Protein AF-A0A2E3ZQS9-F1 (afdb_monomer)

Foldseek 3Di:
DDDDDDPDPDDDDPDPVVVVVVPQVVQADFDDDDPDTDGDGPDPVNVVVVVVCVVPPDDPVDDDPLDDDLDPVLCVQQVLVLVLLVVLVDVVLLVVCVVPVPVSCVVSVHDPQSSVCLVVVQVLCCVPPRSHDPVSVQSSCVSVVRHPLNSVCNSVVHDSVVSQVPDPDDPRD

Structure (mmCIF, N/CA/C/O backbone):
data_AF-A0A2E3ZQS9-F1
#
_entry.id   AF-A0A2E3ZQS9-F1
#
loop_
_atom_site.group_PDB
_atom_site.id
_atom_site.type_symbol
_atom_site.label_atom_id
_atom_site.label_alt_id
_atom_site.label_comp_id
_atom_site.label_asym_id
_atom_site.label_entity_id
_atom_site.label_seq_id
_atom_site.pdbx_PDB_ins_code
_atom_site.Cartn_x
_atom_site.Cartn_y
_atom_site.Cartn_z
_atom_site.occupancy
_atom_site.B_iso_or_equiv
_atom_site.auth_seq_id
_atom_site.auth_comp_id
_atom_site.auth_asym_id
_atom_site.auth_atom_id
_atom_site.pdbx_PDB_model_num
ATOM 1 N N . MET A 1 1 ? 17.348 -28.902 -42.269 1.00 35.38 1 MET A N 1
ATOM 2 C CA . MET A 1 1 ? 17.067 -29.695 -41.051 1.00 35.38 1 MET A CA 1
ATOM 3 C C . MET A 1 1 ? 18.312 -30.519 -40.717 1.00 35.38 1 MET A C 1
ATOM 5 O O . MET A 1 1 ? 18.546 -31.541 -41.345 1.00 35.38 1 MET A O 1
ATOM 9 N N . ARG A 1 2 ? 19.201 -30.010 -39.850 1.00 25.23 2 ARG A N 1
ATOM 10 C CA . ARG A 1 2 ? 20.461 -30.692 -39.487 1.00 25.23 2 ARG A CA 1
ATOM 11 C C . ARG A 1 2 ? 20.206 -31.616 -38.300 1.00 25.23 2 ARG A C 1
ATOM 13 O O . ARG A 1 2 ? 19.957 -31.146 -37.197 1.00 25.23 2 ARG A O 1
ATOM 20 N N . ILE A 1 3 ? 20.264 -32.920 -38.544 1.00 28.45 3 ILE A N 1
ATOM 21 C CA . ILE A 1 3 ? 20.201 -33.949 -37.505 1.00 28.45 3 ILE A CA 1
ATOM 22 C C . ILE A 1 3 ? 21.618 -34.105 -36.942 1.00 28.45 3 ILE A C 1
ATOM 24 O O . ILE A 1 3 ? 22.517 -34.580 -37.635 1.00 28.45 3 ILE A O 1
ATOM 28 N N . TYR A 1 4 ? 21.837 -33.676 -35.698 1.00 25.14 4 TYR A N 1
ATOM 29 C CA . TYR A 1 4 ? 23.101 -33.897 -34.995 1.00 25.14 4 TYR A CA 1
ATOM 30 C C . TYR A 1 4 ? 23.134 -35.332 -34.460 1.00 25.14 4 TYR A C 1
ATOM 32 O O . TYR A 1 4 ? 22.385 -35.696 -33.555 1.00 25.14 4 TYR A O 1
ATOM 40 N N . ARG A 1 5 ? 24.006 -36.167 -35.032 1.00 26.06 5 ARG A N 1
ATOM 41 C CA . ARG A 1 5 ? 24.251 -37.543 -34.582 1.00 26.06 5 ARG A CA 1
ATOM 42 C C . ARG A 1 5 ? 25.135 -37.503 -33.331 1.00 26.06 5 ARG A C 1
ATOM 44 O O . ARG A 1 5 ? 26.358 -37.446 -33.433 1.00 26.06 5 ARG A O 1
ATOM 51 N N . VAL A 1 6 ? 24.520 -37.501 -32.150 1.00 32.97 6 VAL A N 1
ATOM 52 C CA . VAL A 1 6 ? 25.241 -37.631 -30.875 1.00 32.97 6 VAL A CA 1
ATOM 53 C C . VAL A 1 6 ? 25.751 -39.069 -30.765 1.00 32.97 6 VAL A C 1
ATOM 55 O O . VAL A 1 6 ? 24.962 -40.010 -30.700 1.00 32.97 6 VAL A O 1
ATOM 58 N N . LYS A 1 7 ? 27.077 -39.255 -30.768 1.00 35.62 7 LYS A N 1
ATOM 59 C CA . LYS A 1 7 ? 27.712 -40.526 -30.391 1.00 35.62 7 LYS A CA 1
ATOM 60 C C . LYS A 1 7 ? 27.479 -40.743 -28.890 1.00 35.62 7 LYS A C 1
ATOM 62 O O . LYS A 1 7 ? 28.274 -40.279 -28.078 1.00 35.62 7 LYS A O 1
ATOM 67 N N . SER A 1 8 ? 26.385 -41.4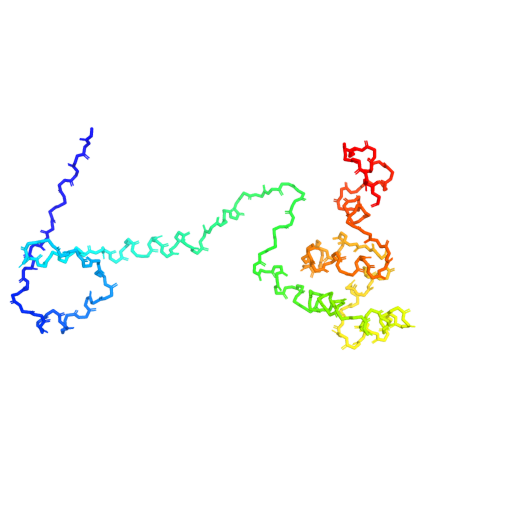02 -28.506 1.00 38.09 8 SER A N 1
ATOM 68 C CA . SER A 1 8 ? 26.231 -41.891 -27.135 1.00 38.09 8 SER A CA 1
ATOM 69 C C . SER A 1 8 ? 27.148 -43.092 -26.934 1.00 38.09 8 SER A C 1
ATOM 71 O O . SER A 1 8 ? 27.136 -44.030 -27.731 1.00 38.09 8 SER A O 1
ATOM 73 N N . ALA A 1 9 ? 27.937 -43.075 -25.862 1.00 40.88 9 ALA A N 1
ATOM 74 C CA . ALA A 1 9 ? 28.601 -44.270 -25.367 1.00 40.88 9 ALA A CA 1
ATOM 75 C C . ALA A 1 9 ? 27.517 -45.312 -25.036 1.00 40.88 9 ALA A C 1
ATOM 77 O O . ALA A 1 9 ? 26.774 -45.161 -24.068 1.00 40.88 9 ALA A O 1
ATOM 78 N N . ASN A 1 10 ? 27.378 -46.327 -25.890 1.00 39.94 10 ASN A N 1
ATOM 79 C CA . ASN A 1 10 ? 26.432 -47.422 -25.709 1.00 39.94 10 ASN A CA 1
ATOM 80 C C . ASN A 1 10 ? 26.864 -48.264 -24.507 1.00 39.94 10 ASN A C 1
ATOM 82 O O . ASN A 1 10 ? 27.670 -49.180 -24.646 1.00 39.94 10 ASN A O 1
ATOM 86 N N . LYS A 1 11 ? 26.326 -47.967 -23.324 1.00 47.88 11 LYS A N 1
ATOM 87 C CA . LYS A 1 11 ? 26.356 -48.903 -22.202 1.00 47.88 11 LYS A CA 1
ATOM 88 C C . LYS A 1 11 ? 24.976 -49.545 -22.104 1.00 47.88 11 LYS A C 1
ATOM 90 O O . LYS A 1 11 ? 24.036 -48.940 -21.599 1.00 47.88 11 LYS A O 1
ATOM 95 N N . GLN A 1 12 ? 24.847 -50.738 -22.680 1.00 46.81 12 GLN A N 1
ATOM 96 C CA . GLN A 1 12 ? 23.652 -51.566 -22.540 1.00 46.81 12 GLN A CA 1
ATOM 97 C C . GLN A 1 12 ? 23.681 -52.233 -21.166 1.00 46.81 12 GLN A C 1
ATOM 99 O O . GLN A 1 12 ? 24.638 -52.927 -20.829 1.00 46.81 12 GLN A O 1
ATOM 104 N N . PHE A 1 13 ? 22.639 -52.003 -20.371 1.00 49.06 13 PHE A N 1
ATOM 105 C CA . PHE A 1 13 ? 22.401 -52.736 -19.133 1.00 49.06 13 PHE A CA 1
ATOM 106 C C . PHE A 1 13 ? 21.398 -53.845 -19.434 1.00 49.06 13 PHE A C 1
ATOM 108 O O . PHE A 1 13 ? 20.318 -53.583 -19.958 1.00 49.06 13 PHE A O 1
ATOM 115 N N . THR A 1 14 ? 21.775 -55.085 -19.145 1.00 44.34 14 THR A N 1
ATOM 116 C CA . THR A 1 14 ? 20.980 -56.280 -19.464 1.00 44.34 14 THR A CA 1
ATOM 117 C C . THR A 1 14 ? 20.011 -56.673 -18.345 1.00 44.34 14 THR A C 1
ATOM 119 O O . THR A 1 14 ? 19.204 -57.575 -18.535 1.00 44.34 14 THR A O 1
ATOM 122 N N . ASP A 1 15 ? 20.076 -56.006 -17.188 1.00 47.38 15 ASP A N 1
ATOM 123 C CA . ASP A 1 15 ? 19.253 -56.291 -16.008 1.00 47.38 15 ASP A CA 1
ATOM 124 C C . ASP A 1 15 ? 18.986 -55.012 -15.189 1.00 47.38 15 ASP A C 1
ATOM 126 O O . ASP A 1 15 ? 19.874 -54.181 -14.971 1.00 47.38 15 ASP A O 1
ATOM 130 N N . CYS A 1 16 ? 17.750 -54.888 -14.702 1.00 45.03 16 CYS A N 1
ATOM 131 C CA . CYS A 1 16 ? 17.236 -53.791 -13.887 1.00 45.03 16 CYS A CA 1
ATOM 132 C C . CYS A 1 16 ? 18.030 -53.583 -12.580 1.00 45.03 16 CYS A C 1
ATOM 134 O O . CYS A 1 16 ? 18.297 -52.444 -12.198 1.00 45.03 16 CYS A O 1
ATOM 136 N N . ASN A 1 17 ? 18.494 -54.649 -11.918 1.00 49.62 17 ASN A N 1
ATOM 137 C CA . ASN A 1 17 ? 19.239 -54.541 -10.657 1.00 49.62 17 ASN A CA 1
ATOM 138 C C . ASN A 1 17 ? 20.630 -53.920 -10.841 1.00 49.62 17 ASN A C 1
ATOM 140 O O . ASN A 1 17 ? 21.075 -53.126 -10.006 1.00 49.62 17 ASN A O 1
ATOM 144 N N . SER A 1 18 ? 21.305 -54.230 -11.953 1.00 53.34 18 SER A N 1
ATOM 145 C CA . SER A 1 18 ? 22.583 -53.598 -12.313 1.00 53.34 18 SER A CA 1
ATOM 146 C C . SER A 1 18 ? 22.439 -52.089 -12.551 1.00 53.34 18 SER A C 1
ATOM 148 O O . SER A 1 18 ? 23.318 -51.302 -12.194 1.00 53.34 18 SER A O 1
ATOM 150 N N . PHE A 1 19 ? 21.284 -51.674 -13.073 1.00 50.28 19 PHE A N 1
ATOM 151 C CA . PHE A 1 19 ? 20.932 -50.280 -13.269 1.00 50.28 19 PHE A CA 1
ATOM 152 C C . PHE A 1 19 ? 20.637 -49.594 -11.918 1.00 50.28 19 PHE A C 1
ATOM 154 O O . PHE A 1 19 ? 21.135 -48.484 -11.710 1.00 50.28 19 PHE A O 1
ATOM 161 N N . ILE A 1 20 ? 19.959 -50.267 -10.959 1.00 53.75 20 ILE A N 1
ATOM 162 C CA . ILE A 1 20 ? 19.600 -49.743 -9.606 1.00 53.75 20 ILE A CA 1
ATOM 163 C C . ILE A 1 20 ? 20.832 -49.245 -8.871 1.00 53.75 20 ILE A C 1
ATOM 165 O O . ILE A 1 20 ? 20.900 -48.110 -8.398 1.00 53.75 20 ILE A O 1
ATOM 169 N N . ARG A 1 21 ? 21.866 -50.073 -8.892 1.00 52.69 21 ARG A N 1
ATOM 170 C CA . ARG A 1 21 ? 23.117 -49.826 -8.181 1.00 52.69 21 ARG A CA 1
ATOM 171 C C . ARG A 1 21 ? 23.976 -48.712 -8.785 1.00 52.69 21 ARG A C 1
ATOM 173 O O . ARG A 1 21 ? 24.906 -48.261 -8.131 1.00 52.69 21 ARG A O 1
ATOM 180 N N . SER A 1 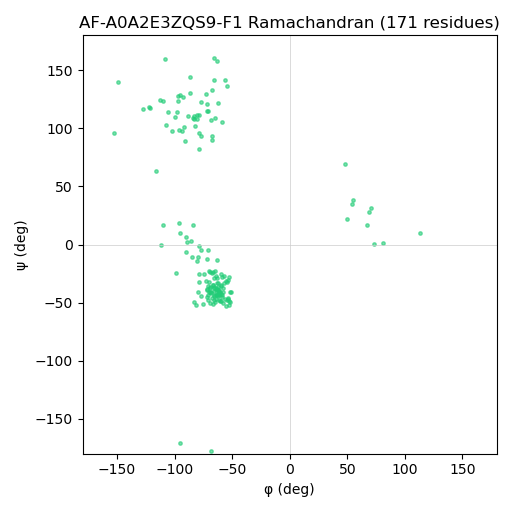22 ? 23.672 -48.243 -9.999 1.00 57.78 22 SER A N 1
ATOM 181 C CA . SER A 1 22 ? 24.452 -47.193 -10.672 1.00 57.78 22 SER A CA 1
ATOM 182 C C . SER A 1 22 ? 24.143 -45.764 -10.196 1.00 57.78 22 SER A C 1
ATOM 184 O O . SER A 1 22 ? 24.857 -44.835 -10.564 1.00 57.78 22 SER A O 1
ATOM 186 N N . GLY A 1 23 ? 23.076 -45.561 -9.408 1.00 51.91 23 GLY A N 1
ATOM 187 C CA . GLY A 1 23 ? 22.696 -44.243 -8.873 1.00 51.91 23 GLY A CA 1
ATOM 188 C C . GLY A 1 23 ? 22.097 -43.260 -9.894 1.00 51.91 23 GLY A C 1
ATOM 189 O O . GLY A 1 23 ? 21.696 -42.158 -9.527 1.00 51.91 23 GLY A O 1
ATOM 190 N N . LEU A 1 24 ? 21.962 -43.654 -11.165 1.00 51.03 24 LEU A N 1
ATOM 191 C CA . LEU A 1 24 ? 21.515 -42.803 -12.282 1.00 51.03 24 LEU A CA 1
ATOM 192 C C . LEU A 1 24 ? 19.976 -42.684 -12.435 1.00 51.03 24 LEU A C 1
ATOM 194 O O . LEU A 1 24 ? 19.481 -42.234 -13.467 1.00 51.03 24 LEU A O 1
ATOM 198 N N . TRP A 1 25 ? 19.211 -43.043 -11.400 1.00 48.59 25 TRP A N 1
ATOM 199 C CA . TRP A 1 25 ? 17.740 -43.187 -11.425 1.00 48.59 25 TRP A CA 1
ATOM 200 C C . TRP A 1 25 ? 16.975 -41.885 -11.610 1.00 48.59 25 TRP A C 1
ATOM 202 O O . TRP A 1 25 ? 15.865 -41.880 -12.131 1.00 48.59 25 TRP A O 1
ATOM 212 N N . HIS A 1 26 ? 17.590 -40.771 -11.228 1.00 47.06 26 HIS A N 1
ATOM 213 C CA . HIS A 1 26 ? 16.986 -39.444 -11.287 1.00 47.06 26 HIS A CA 1
ATOM 214 C C . HIS A 1 26 ? 17.003 -38.821 -12.699 1.00 47.06 26 HIS A C 1
ATOM 216 O O . HIS A 1 26 ? 16.522 -37.706 -12.873 1.00 47.06 26 HIS A O 1
ATOM 222 N N . LEU A 1 27 ? 17.567 -39.504 -13.708 1.00 46.88 27 LEU A N 1
ATOM 223 C CA . LEU A 1 27 ? 17.811 -38.954 -15.054 1.00 46.88 27 LEU A CA 1
ATOM 224 C C . LEU A 1 27 ? 16.922 -39.548 -16.162 1.00 46.88 27 LEU A C 1
ATOM 226 O O . LEU A 1 27 ? 17.259 -39.418 -17.339 1.00 46.88 27 LEU A O 1
ATOM 230 N N . ILE A 1 28 ? 15.813 -40.215 -15.826 1.00 46.06 28 ILE A N 1
ATOM 231 C CA . ILE A 1 28 ? 15.108 -41.085 -16.779 1.00 46.06 28 ILE A CA 1
ATOM 232 C C . ILE A 1 28 ? 13.733 -40.531 -17.160 1.00 46.06 28 ILE A C 1
ATOM 234 O O . ILE A 1 28 ? 12.854 -40.374 -16.317 1.00 46.06 28 ILE A O 1
ATOM 238 N N . ARG A 1 29 ? 13.505 -40.359 -18.466 1.00 41.31 29 ARG A N 1
ATOM 239 C CA . ARG A 1 29 ? 12.163 -40.405 -19.061 1.00 41.31 29 ARG A CA 1
ATOM 240 C C . ARG A 1 29 ? 11.985 -41.799 -19.669 1.00 41.31 29 ARG A C 1
ATOM 242 O O . ARG A 1 29 ? 12.670 -42.132 -20.630 1.00 41.31 29 ARG A O 1
ATOM 249 N N . ILE A 1 30 ? 11.128 -42.634 -19.080 1.00 43.88 30 ILE A N 1
ATOM 250 C CA . ILE A 1 30 ? 10.884 -44.000 -19.569 1.00 43.88 30 ILE A CA 1
ATOM 251 C C . ILE A 1 30 ? 9.901 -43.912 -20.742 1.00 43.88 30 ILE A C 1
ATOM 253 O O . ILE A 1 30 ? 8.735 -43.582 -20.540 1.00 43.88 30 ILE A O 1
ATOM 257 N N . CYS A 1 31 ? 10.362 -44.198 -21.960 1.00 39.09 31 CYS A N 1
ATOM 258 C CA . CYS A 1 31 ? 9.491 -44.423 -23.114 1.00 39.09 31 CYS A CA 1
ATOM 259 C C . CYS A 1 31 ? 9.483 -45.927 -23.412 1.00 39.09 31 CYS A C 1
ATOM 261 O O . CYS A 1 31 ? 10.529 -46.497 -23.727 1.00 39.09 31 CYS A O 1
ATOM 263 N N . ILE A 1 32 ? 8.334 -46.587 -23.245 1.00 41.97 32 ILE A N 1
ATOM 264 C CA . ILE A 1 32 ? 8.190 -48.025 -23.506 1.00 41.97 32 ILE A CA 1
ATOM 265 C C . ILE A 1 32 ? 7.695 -48.191 -24.939 1.00 41.97 32 ILE A C 1
ATOM 267 O O . ILE A 1 32 ? 6.498 -48.105 -25.199 1.00 41.97 32 ILE A O 1
ATOM 271 N N . GLU A 1 33 ? 8.609 -48.464 -25.865 1.00 38.03 33 GLU A N 1
ATOM 272 C CA . GLU A 1 33 ? 8.255 -48.856 -27.226 1.00 38.03 33 GLU A CA 1
ATOM 273 C C . GLU A 1 33 ? 8.889 -50.221 -27.526 1.00 38.03 33 GLU A C 1
ATOM 275 O O . GLU A 1 33 ? 10.099 -50.410 -27.433 1.00 38.03 33 GLU A O 1
ATOM 280 N N . LYS A 1 34 ? 8.036 -51.217 -27.800 1.00 42.16 34 LYS A N 1
ATOM 281 C CA . LYS A 1 34 ? 8.401 -52.584 -28.225 1.00 42.16 34 LYS A CA 1
ATOM 282 C C . LYS A 1 34 ? 9.494 -53.268 -27.384 1.00 42.16 34 LYS A C 1
ATOM 284 O O . LYS A 1 34 ? 10.591 -53.539 -27.868 1.00 42.16 34 LYS A O 1
ATOM 289 N N . ARG A 1 35 ? 9.159 -53.605 -26.128 1.00 41.97 35 ARG A N 1
ATOM 290 C CA . ARG A 1 35 ? 9.950 -54.473 -25.216 1.00 41.97 35 ARG A CA 1
ATOM 291 C C . ARG A 1 35 ? 11.444 -54.113 -25.090 1.00 41.97 35 ARG A C 1
ATOM 293 O O . ARG A 1 35 ? 12.239 -54.949 -24.680 1.00 41.97 35 ARG A O 1
ATOM 300 N N . THR A 1 36 ? 11.818 -52.874 -25.398 1.00 35.03 36 THR A N 1
ATOM 301 C CA . THR A 1 36 ? 13.189 -52.378 -25.293 1.00 35.03 36 THR A CA 1
ATOM 302 C C . THR A 1 36 ? 13.147 -51.107 -24.458 1.00 35.03 36 THR A C 1
ATOM 304 O O . THR A 1 36 ? 12.500 -50.134 -24.837 1.00 35.03 36 THR A O 1
ATOM 307 N N . ILE A 1 37 ? 13.791 -51.116 -23.290 1.00 41.56 37 ILE A N 1
ATOM 308 C CA . ILE A 1 37 ? 13.906 -49.917 -22.454 1.00 41.56 37 ILE A CA 1
ATOM 309 C C . ILE A 1 37 ? 15.044 -49.073 -23.029 1.00 41.56 37 ILE A C 1
ATOM 311 O O . ILE A 1 37 ? 16.214 -49.427 -22.898 1.00 41.56 37 ILE A O 1
ATOM 315 N N . VAL A 1 38 ? 14.708 -47.953 -23.669 1.00 42.03 38 VAL A N 1
ATOM 316 C CA . VAL A 1 38 ? 15.699 -46.955 -24.087 1.00 42.03 38 VAL A CA 1
ATOM 317 C C . VAL A 1 38 ? 15.836 -45.930 -22.964 1.00 42.03 38 VAL A C 1
ATOM 319 O O . VAL A 1 38 ? 14.994 -45.051 -22.800 1.00 42.03 38 VAL A O 1
ATOM 322 N N . VAL A 1 39 ? 16.894 -46.055 -22.159 1.00 43.53 39 VAL A N 1
ATOM 323 C CA . VAL A 1 39 ? 17.244 -45.053 -21.142 1.00 43.53 39 VAL A CA 1
ATOM 324 C C . VAL A 1 39 ? 18.023 -43.933 -21.823 1.00 43.53 39 VAL A C 1
ATOM 326 O O . VAL A 1 39 ? 19.207 -44.074 -22.128 1.00 43.53 39 VAL A O 1
ATOM 329 N N . GLN A 1 40 ? 17.358 -42.810 -22.085 1.00 45.03 40 GLN A N 1
ATOM 330 C CA . GLN A 1 40 ? 18.028 -41.617 -22.589 1.00 45.03 40 GLN A CA 1
ATOM 331 C C . GLN A 1 40 ? 18.636 -40.855 -21.407 1.00 45.03 40 GLN A C 1
ATOM 333 O O . GLN A 1 40 ? 17.918 -40.262 -20.607 1.00 45.03 40 GLN A O 1
ATOM 338 N N . PHE A 1 41 ? 19.964 -40.886 -21.282 1.00 46.12 41 PHE A N 1
ATOM 339 C CA . PHE A 1 41 ? 20.676 -40.120 -20.261 1.00 46.12 41 PHE A CA 1
ATOM 340 C C . PHE A 1 41 ? 20.573 -38.625 -20.573 1.00 46.12 41 PHE A C 1
ATOM 342 O O . PHE A 1 41 ? 21.220 -38.129 -21.497 1.00 46.12 41 PHE A O 1
ATOM 349 N N . ILE A 1 42 ? 19.776 -37.893 -19.793 1.00 51.34 42 ILE A N 1
ATOM 350 C CA . ILE A 1 42 ? 19.826 -36.430 -19.792 1.00 51.34 42 ILE A CA 1
ATOM 351 C C . ILE A 1 42 ? 21.135 -36.043 -19.099 1.00 51.34 42 ILE A C 1
ATOM 353 O O . ILE A 1 42 ? 21.341 -36.347 -17.925 1.00 51.34 42 ILE A O 1
ATOM 357 N N . GLY A 1 43 ? 22.059 -35.423 -19.836 1.00 48.34 43 GLY A N 1
ATOM 358 C CA . GLY A 1 43 ? 23.352 -35.020 -19.290 1.00 48.34 43 GLY A CA 1
ATOM 359 C C . GLY A 1 43 ? 23.181 -34.112 -18.069 1.00 48.34 43 GLY A C 1
ATOM 360 O O . GLY A 1 43 ? 22.320 -33.235 -18.050 1.00 48.34 43 GLY A O 1
ATOM 361 N N . HIS A 1 44 ? 24.032 -34.283 -17.056 1.00 53.06 44 HIS A N 1
ATOM 362 C CA . HIS A 1 44 ? 24.017 -33.487 -15.821 1.00 53.06 44 HIS A CA 1
ATOM 363 C C . HIS A 1 44 ? 24.058 -31.963 -16.083 1.00 53.06 44 HIS A C 1
ATOM 365 O O . HIS A 1 44 ? 23.497 -31.180 -15.319 1.00 53.06 44 HIS A O 1
ATOM 371 N N . ASN A 1 45 ? 24.651 -31.541 -17.207 1.00 54.44 45 ASN A N 1
ATOM 372 C CA . ASN A 1 45 ? 24.650 -30.147 -17.654 1.00 54.44 45 ASN A CA 1
ATOM 373 C C . ASN A 1 45 ? 23.267 -29.658 -18.105 1.00 54.44 45 ASN A C 1
ATOM 375 O O . ASN A 1 45 ? 22.905 -28.537 -17.779 1.00 54.44 45 ASN A O 1
ATOM 379 N N . THR A 1 46 ? 22.457 -30.489 -18.764 1.00 54.59 46 THR A N 1
ATOM 380 C CA . THR A 1 46 ? 21.100 -30.122 -19.205 1.00 54.59 46 THR A CA 1
ATOM 381 C C . THR A 1 46 ? 20.163 -29.901 -18.017 1.00 54.59 46 THR A C 1
ATOM 383 O O . THR A 1 46 ? 19.335 -28.996 -18.045 1.00 54.59 46 THR A O 1
ATOM 386 N N . ILE A 1 47 ? 20.330 -30.662 -16.929 1.00 58.59 47 ILE A N 1
ATOM 387 C CA . ILE A 1 47 ? 19.580 -30.432 -15.685 1.00 58.59 47 ILE A CA 1
ATOM 388 C C . ILE A 1 47 ? 20.058 -29.165 -14.981 1.00 58.59 47 ILE A C 1
ATOM 390 O O . ILE A 1 47 ? 19.235 -28.365 -14.547 1.00 58.59 47 ILE A O 1
ATOM 394 N N . LYS A 1 48 ? 21.373 -28.932 -14.898 1.00 56.06 48 LYS A N 1
ATOM 395 C CA . LYS A 1 48 ? 21.909 -27.695 -14.313 1.00 56.06 48 LYS A CA 1
ATOM 396 C C . LYS A 1 48 ? 21.488 -26.454 -15.093 1.00 56.06 48 LYS A C 1
ATOM 398 O O . LYS A 1 48 ? 21.177 -25.443 -14.472 1.00 56.06 48 LYS A O 1
ATOM 403 N N . GLU A 1 49 ? 21.448 -26.522 -16.418 1.00 59.25 49 GLU A N 1
ATOM 404 C CA . GLU A 1 49 ? 20.972 -25.424 -17.260 1.00 59.25 49 GLU A CA 1
ATOM 405 C C . GLU A 1 49 ? 19.458 -25.238 -17.172 1.00 59.25 49 GLU A C 1
ATOM 407 O O . GLU A 1 49 ? 19.010 -24.102 -17.066 1.00 59.25 49 GLU A O 1
A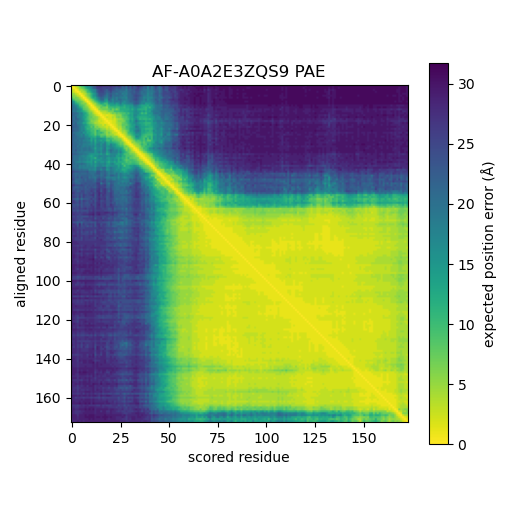TOM 412 N N . GLY A 1 50 ? 18.674 -26.318 -17.101 1.00 58.81 50 GLY A N 1
ATOM 413 C CA . GLY A 1 50 ? 17.232 -26.244 -16.851 1.00 58.81 50 GLY A CA 1
ATOM 414 C C . GLY A 1 50 ? 16.897 -25.652 -15.478 1.00 58.81 50 GLY A C 1
ATOM 415 O O . GLY A 1 50 ? 16.040 -24.781 -15.371 1.00 58.81 50 GLY A O 1
ATOM 416 N N . ILE A 1 51 ? 17.622 -26.048 -14.427 1.00 60.12 51 ILE A N 1
ATOM 417 C CA . ILE A 1 51 ? 17.495 -25.459 -13.086 1.00 60.12 51 ILE A CA 1
ATOM 418 C C . ILE A 1 51 ? 17.947 -23.994 -13.105 1.00 60.12 51 ILE A C 1
ATOM 420 O O . ILE A 1 51 ? 17.249 -23.137 -12.578 1.00 60.12 51 ILE A O 1
ATOM 424 N N . ARG A 1 52 ? 19.064 -23.665 -13.764 1.00 58.59 52 ARG A N 1
ATOM 425 C CA . ARG A 1 52 ? 19.536 -22.277 -13.915 1.00 58.59 52 ARG A CA 1
ATOM 426 C C . ARG A 1 52 ? 18.531 -21.403 -14.675 1.00 58.59 52 ARG A C 1
ATOM 428 O O . ARG A 1 52 ? 18.331 -20.254 -14.296 1.00 58.59 52 ARG A O 1
ATOM 435 N N . SER A 1 53 ? 17.888 -21.952 -15.703 1.00 59.50 53 SER A N 1
ATOM 436 C CA . SER A 1 53 ? 16.811 -21.316 -16.465 1.00 59.50 53 SER A CA 1
ATOM 437 C C . SER A 1 53 ? 15.552 -21.103 -15.616 1.00 59.50 53 SER A C 1
ATOM 439 O O . SER A 1 53 ? 14.957 -20.033 -15.695 1.00 59.50 53 SER A O 1
ATOM 441 N N . MET A 1 54 ? 15.173 -22.063 -14.763 1.00 61.38 54 MET A N 1
ATOM 442 C CA . MET A 1 54 ? 14.036 -21.910 -13.843 1.00 61.38 54 MET A CA 1
ATOM 443 C C . MET A 1 54 ? 14.304 -20.912 -12.710 1.00 61.38 54 MET A C 1
ATOM 445 O O . MET A 1 54 ? 13.379 -20.244 -12.262 1.00 61.38 54 MET A O 1
ATOM 449 N N . VAL A 1 55 ? 15.549 -20.794 -12.241 1.00 63.72 55 VAL A N 1
ATOM 450 C CA . VAL A 1 55 ? 15.911 -19.887 -11.136 1.00 63.72 55 VAL A CA 1
ATOM 451 C C . VAL A 1 55 ? 16.030 -18.428 -11.601 1.00 63.72 55 VAL A C 1
ATOM 453 O O . VAL A 1 55 ? 15.807 -17.517 -10.808 1.00 63.72 55 VAL A O 1
ATOM 456 N N . ASN A 1 56 ? 16.312 -18.185 -12.885 1.00 69.94 56 ASN A N 1
ATOM 457 C CA . ASN A 1 56 ? 16.499 -16.843 -13.444 1.00 69.94 56 ASN A CA 1
ATOM 458 C C . ASN A 1 56 ? 15.431 -16.514 -14.495 1.00 69.94 56 ASN A C 1
ATOM 460 O O . ASN A 1 56 ? 15.736 -16.300 -15.666 1.00 69.94 56 ASN A O 1
ATOM 464 N N . GLN A 1 57 ? 14.168 -16.464 -14.064 1.00 75.44 57 GLN A N 1
ATOM 465 C CA . GLN A 1 57 ? 13.058 -16.007 -14.912 1.00 75.44 57 GLN A CA 1
ATOM 466 C C . GLN A 1 57 ? 13.106 -14.496 -15.193 1.00 75.44 57 GLN A C 1
ATOM 468 O O . GLN A 1 57 ? 12.529 -14.041 -16.177 1.00 75.44 57 GLN A O 1
ATOM 473 N N . VAL A 1 58 ? 13.783 -13.721 -14.338 1.00 75.44 58 VAL A N 1
ATOM 474 C CA . VAL A 1 58 ? 13.905 -12.262 -14.456 1.00 75.44 58 VAL A CA 1
ATOM 475 C C . VAL A 1 58 ? 15.335 -11.894 -14.841 1.00 75.44 58 VAL A C 1
ATOM 477 O O . VAL A 1 58 ? 16.285 -12.232 -14.131 1.00 75.44 58 VAL A O 1
ATOM 480 N N . ASP A 1 59 ? 15.483 -11.170 -15.948 1.00 81.56 59 ASP A N 1
ATOM 481 C CA . ASP A 1 59 ? 16.737 -10.527 -16.338 1.00 81.56 59 ASP A CA 1
ATOM 482 C C . ASP A 1 59 ? 16.915 -9.239 -15.524 1.00 81.56 59 ASP A C 1
ATOM 484 O O . ASP A 1 59 ? 16.376 -8.191 -15.872 1.00 81.56 59 ASP A O 1
ATOM 488 N N . LYS A 1 60 ? 17.665 -9.320 -14.420 1.00 78.75 60 LYS A N 1
ATOM 489 C CA . LYS A 1 60 ? 17.893 -8.186 -13.506 1.00 78.75 60 LYS A CA 1
ATOM 490 C C . LYS A 1 60 ? 18.633 -7.008 -14.147 1.00 78.75 60 LYS A C 1
ATOM 492 O O . LYS A 1 60 ? 18.684 -5.949 -13.539 1.00 78.75 60 LYS A O 1
ATOM 497 N N . SER A 1 61 ? 19.226 -7.188 -15.330 1.00 80.31 61 SER A N 1
ATOM 498 C CA . SER A 1 61 ? 19.881 -6.096 -16.060 1.00 80.31 61 SER A CA 1
ATOM 499 C C . SER A 1 61 ? 18.899 -5.219 -16.841 1.00 80.31 61 SER A C 1
ATOM 501 O O . SER A 1 61 ? 19.265 -4.133 -17.283 1.00 80.31 61 SER A O 1
ATOM 503 N N . LYS A 1 62 ? 17.654 -5.679 -17.018 1.00 82.75 62 LYS A N 1
ATOM 504 C CA . LYS A 1 62 ? 16.608 -4.962 -17.747 1.00 82.75 62 LYS A CA 1
ATOM 505 C C . LYS A 1 62 ? 15.574 -4.432 -16.774 1.00 82.75 62 LYS A C 1
ATOM 507 O O . LYS A 1 62 ? 14.704 -5.164 -16.306 1.00 82.75 62 LYS A O 1
ATOM 512 N N . GLU A 1 63 ? 15.661 -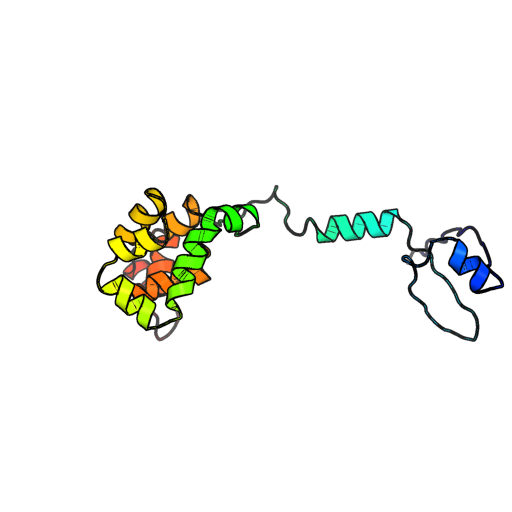3.141 -16.508 1.00 85.88 63 GLU A N 1
ATOM 513 C CA . GLU A 1 63 ? 14.683 -2.437 -15.692 1.00 85.88 63 GLU A CA 1
ATOM 514 C C . GLU A 1 63 ? 13.516 -1.947 -16.551 1.00 85.88 63 GLU A C 1
ATOM 516 O O . GLU A 1 63 ? 13.684 -1.550 -17.706 1.00 85.88 63 GLU A O 1
ATOM 521 N N . ILE A 1 64 ? 12.315 -1.981 -15.975 1.00 89.12 64 ILE A N 1
ATOM 522 C CA . ILE A 1 64 ? 11.128 -1.368 -16.566 1.00 89.12 64 ILE A CA 1
ATOM 523 C C . ILE A 1 64 ? 10.966 -0.005 -15.882 1.00 89.12 64 ILE A C 1
ATOM 525 O O . ILE A 1 64 ? 10.719 0.024 -14.672 1.00 89.12 64 ILE A O 1
ATOM 529 N N . PRO A 1 65 ? 11.109 1.120 -16.608 1.00 89.81 65 PRO A N 1
ATOM 530 C CA . PRO A 1 65 ? 11.018 2.446 -16.009 1.00 89.81 65 PRO A CA 1
ATOM 531 C C . PRO A 1 65 ? 9.706 2.644 -15.244 1.00 89.81 65 PRO A C 1
ATOM 533 O O . PRO A 1 65 ? 8.636 2.253 -15.714 1.00 89.81 65 PRO A O 1
ATOM 536 N N . GLY A 1 66 ? 9.790 3.240 -14.053 1.00 87.06 66 GLY A N 1
ATOM 537 C CA . GLY A 1 66 ? 8.624 3.516 -13.208 1.00 87.06 66 GLY A CA 1
ATOM 538 C C . GLY A 1 66 ? 7.921 2.271 -12.653 1.00 87.06 66 GLY A C 1
ATOM 539 O O . GLY A 1 66 ? 6.774 2.371 -12.228 1.00 87.06 66 GLY A O 1
ATOM 540 N N . THR A 1 67 ? 8.564 1.098 -12.676 1.00 89.12 67 THR A N 1
ATOM 541 C CA . THR A 1 67 ? 7.983 -0.149 -12.165 1.00 89.12 67 THR A CA 1
ATOM 542 C C . THR A 1 67 ? 8.845 -0.754 -11.067 1.00 89.12 67 THR A C 1
ATOM 544 O O . THR A 1 67 ? 9.955 -1.222 -11.312 1.00 89.12 67 THR A O 1
ATOM 547 N N . THR A 1 68 ? 8.286 -0.853 -9.864 1.00 89.31 68 THR A N 1
ATOM 548 C CA . THR A 1 68 ? 8.881 -1.643 -8.782 1.00 89.31 68 THR A CA 1
ATOM 549 C C . THR A 1 68 ? 8.470 -3.105 -8.935 1.00 89.31 68 THR A C 1
ATOM 551 O O . THR A 1 68 ? 7.312 -3.470 -8.721 1.00 89.31 68 THR A O 1
ATOM 554 N N . ILE A 1 69 ? 9.419 -3.966 -9.310 1.00 90.56 69 ILE A N 1
ATOM 555 C CA . ILE A 1 69 ? 9.177 -5.410 -9.412 1.00 90.56 69 ILE A CA 1
ATOM 556 C C . ILE A 1 69 ? 9.055 -5.994 -8.001 1.00 90.56 69 ILE A C 1
ATOM 558 O O . ILE A 1 69 ? 9.987 -5.929 -7.201 1.00 90.56 69 ILE A O 1
ATOM 562 N N . PHE A 1 70 ? 7.908 -6.607 -7.704 1.00 93.00 70 PHE A N 1
ATOM 563 C CA . PHE A 1 70 ? 7.683 -7.289 -6.433 1.00 93.00 70 PHE A CA 1
ATOM 564 C C . PHE A 1 70 ? 8.346 -8.674 -6.430 1.00 93.00 70 PHE A C 1
ATOM 566 O O . PHE A 1 70 ? 7.713 -9.694 -6.704 1.00 93.00 70 PHE A O 1
ATOM 573 N N . ASP A 1 71 ? 9.646 -8.696 -6.156 1.00 90.94 71 ASP A N 1
ATOM 574 C CA . ASP A 1 71 ? 10.454 -9.908 -6.077 1.00 90.94 71 ASP A CA 1
ATOM 575 C C . ASP A 1 71 ? 10.598 -10.427 -4.630 1.00 90.94 71 ASP A C 1
ATOM 577 O O . ASP A 1 71 ? 9.956 -9.962 -3.683 1.00 90.94 71 ASP A O 1
ATOM 581 N N . GLY A 1 72 ? 11.468 -11.421 -4.433 1.00 91.38 72 GLY A N 1
ATOM 582 C CA . GLY A 1 72 ? 11.743 -11.960 -3.103 1.00 91.38 72 GLY A CA 1
ATOM 583 C C . GLY A 1 72 ? 12.408 -10.966 -2.140 1.00 91.38 72 GLY A C 1
ATOM 584 O O . GLY A 1 72 ? 12.321 -11.171 -0.928 1.00 91.38 72 GLY A O 1
ATOM 585 N N . VAL A 1 73 ? 13.085 -9.924 -2.630 1.00 92.06 73 VAL A N 1
ATOM 586 C CA . VAL A 1 73 ? 13.682 -8.879 -1.784 1.00 92.06 73 VAL A CA 1
ATOM 587 C C . VAL A 1 73 ? 12.574 -7.965 -1.272 1.00 92.06 73 VAL A C 1
ATOM 589 O O . VAL A 1 73 ? 12.431 -7.816 -0.057 1.00 92.06 73 VAL A O 1
ATOM 592 N N . GLN A 1 74 ? 11.723 -7.459 -2.169 1.00 95.12 74 GLN A N 1
ATOM 593 C CA . GLN A 1 74 ? 10.578 -6.621 -1.798 1.00 95.12 74 GLN A CA 1
ATOM 594 C C . GLN A 1 74 ? 9.593 -7.365 -0.891 1.00 95.12 74 GLN A C 1
ATOM 596 O O . GLN A 1 74 ? 9.142 -6.828 0.120 1.00 95.12 74 GLN A O 1
ATOM 601 N N . SER A 1 75 ? 9.331 -8.646 -1.174 1.00 96.12 75 SER A N 1
ATOM 602 C CA . SER A 1 75 ? 8.450 -9.467 -0.340 1.00 96.12 75 SER A CA 1
ATOM 603 C C . SER A 1 75 ? 8.960 -9.650 1.090 1.00 96.12 75 SER A C 1
ATOM 605 O O . SER A 1 75 ? 8.137 -9.782 1.997 1.00 96.12 75 SER A O 1
ATOM 607 N N . ARG A 1 76 ? 10.281 -9.701 1.306 1.00 97.31 76 ARG A N 1
ATOM 608 C CA . ARG A 1 76 ? 10.863 -9.768 2.656 1.00 97.31 76 ARG A CA 1
ATOM 60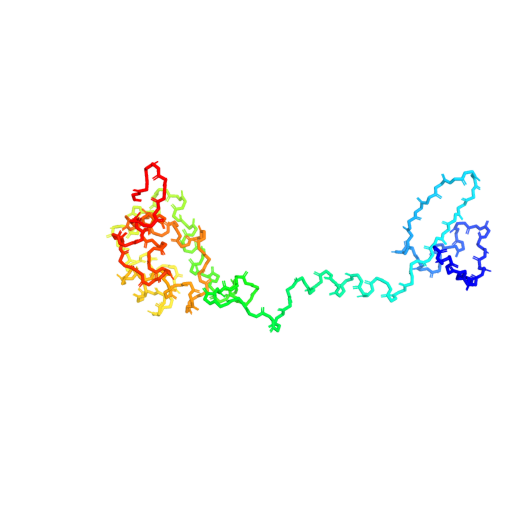9 C C . ARG A 1 76 ? 10.827 -8.405 3.333 1.00 97.31 76 ARG A C 1
ATOM 611 O O . ARG A 1 76 ? 10.424 -8.339 4.489 1.00 97.31 76 ARG A O 1
ATOM 618 N N . LYS A 1 77 ? 11.186 -7.348 2.595 1.00 97.25 77 LYS A N 1
ATOM 619 C CA . LYS A 1 77 ? 11.162 -5.953 3.058 1.00 97.25 77 LYS A CA 1
ATOM 620 C C . LYS A 1 77 ? 9.791 -5.585 3.632 1.00 97.25 77 LYS A C 1
ATOM 622 O O . LYS A 1 77 ? 9.706 -5.188 4.786 1.00 97.25 77 LYS A O 1
ATOM 627 N N . GLY A 1 78 ? 8.724 -5.829 2.873 1.00 97.44 78 GLY A N 1
ATOM 628 C CA . GLY A 1 78 ? 7.361 -5.485 3.276 1.00 97.44 78 GLY A CA 1
ATOM 629 C C . GLY A 1 78 ? 6.567 -6.618 3.916 1.00 97.44 78 GLY A C 1
ATOM 630 O O . GLY A 1 78 ? 5.339 -6.559 3.912 1.00 97.44 78 GLY A O 1
ATOM 631 N N . TYR A 1 79 ? 7.193 -7.694 4.409 1.00 97.50 79 TYR A N 1
ATOM 632 C CA . TYR A 1 79 ? 6.455 -8.873 4.895 1.00 97.50 79 TYR A CA 1
ATOM 633 C C . TYR A 1 79 ? 5.390 -8.505 5.942 1.00 97.50 79 TYR A C 1
ATOM 635 O O . TYR A 1 79 ? 4.227 -8.903 5.833 1.00 97.50 79 TYR A O 1
ATOM 643 N N . ARG A 1 80 ? 5.776 -7.687 6.924 1.00 97.88 80 ARG A N 1
ATOM 644 C CA . ARG A 1 80 ? 4.901 -7.217 8.001 1.00 97.88 80 ARG A CA 1
ATOM 645 C C . ARG A 1 80 ? 3.788 -6.307 7.482 1.00 97.88 80 ARG A C 1
ATOM 647 O O . ARG A 1 80 ? 2.621 -6.606 7.729 1.00 97.88 80 ARG A O 1
ATOM 654 N N . LEU A 1 81 ? 4.123 -5.279 6.700 1.00 98.25 81 LEU A N 1
ATOM 655 C CA . LEU A 1 81 ? 3.157 -4.383 6.053 1.00 98.25 81 LEU A CA 1
ATOM 656 C C . LEU A 1 81 ? 2.118 -5.148 5.217 1.00 98.25 81 LEU A C 1
ATOM 658 O O . LEU A 1 81 ? 0.914 -4.915 5.324 1.00 98.25 81 LEU A O 1
ATOM 662 N N . ASN A 1 82 ? 2.566 -6.112 4.414 1.00 98.12 82 ASN A N 1
ATOM 663 C CA . ASN A 1 82 ? 1.684 -6.917 3.574 1.00 98.12 82 ASN A CA 1
ATOM 664 C C . ASN A 1 82 ? 0.739 -7.793 4.416 1.00 98.12 82 ASN A C 1
ATOM 666 O O . ASN A 1 82 ? -0.438 -7.938 4.081 1.00 98.12 82 ASN A O 1
ATOM 670 N N . LYS A 1 83 ? 1.211 -8.345 5.543 1.00 97.94 83 LYS A N 1
ATOM 671 C CA . LYS A 1 83 ? 0.374 -9.099 6.494 1.00 97.94 83 LYS A CA 1
ATOM 672 C C . LYS A 1 83 ? -0.624 -8.202 7.229 1.00 97.94 83 LYS A C 1
ATOM 674 O O . LYS A 1 83 ? -1.781 -8.605 7.374 1.00 97.94 83 LYS A O 1
ATOM 679 N N . PHE A 1 84 ? -0.199 -7.006 7.629 1.00 98.31 84 PHE A N 1
ATOM 680 C CA . PHE A 1 84 ? -1.060 -5.966 8.188 1.00 98.31 84 PHE A CA 1
ATOM 681 C C . PHE A 1 84 ? -2.205 -5.642 7.225 1.00 98.31 84 PHE A C 1
ATOM 683 O O . PHE A 1 84 ? -3.372 -5.783 7.589 1.00 98.31 84 PHE A O 1
ATOM 690 N N . ALA A 1 85 ? -1.899 -5.337 5.963 1.00 97.69 85 ALA A N 1
ATOM 691 C CA . ALA A 1 85 ? -2.913 -4.999 4.970 1.00 97.69 85 ALA A CA 1
ATOM 692 C C . ALA A 1 85 ? -3.826 -6.196 4.628 1.00 97.69 85 ALA A C 1
ATOM 694 O O . ALA A 1 85 ? -5.035 -6.044 4.450 1.00 97.69 85 ALA A O 1
ATOM 695 N N . MET A 1 86 ? -3.288 -7.421 4.619 1.00 97.56 86 MET A N 1
ATOM 696 C CA . MET A 1 86 ? -4.088 -8.639 4.441 1.00 97.56 86 MET A CA 1
ATOM 697 C C . MET A 1 86 ? -5.093 -8.868 5.585 1.00 97.56 86 MET A C 1
ATOM 699 O O . MET A 1 86 ? -6.151 -9.476 5.381 1.00 97.56 86 MET A O 1
ATOM 703 N N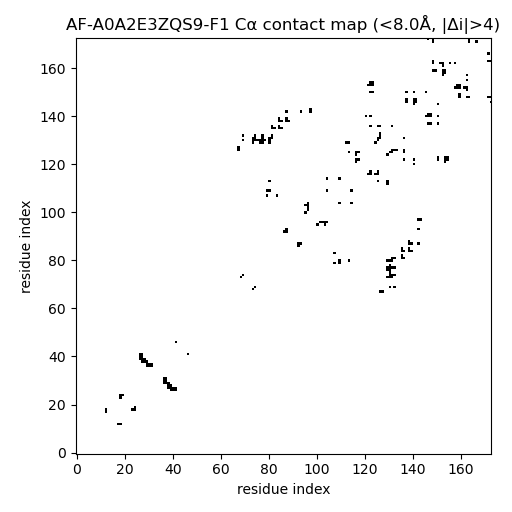 . SER A 1 87 ? -4.809 -8.360 6.789 1.00 97.56 87 SER A N 1
ATOM 704 C CA . SER A 1 87 ? -5.696 -8.495 7.949 1.00 97.56 87 SER A CA 1
ATOM 705 C C . SER A 1 87 ? -7.078 -7.869 7.725 1.00 97.56 87 SER A C 1
ATOM 707 O O . SER A 1 87 ? -8.062 -8.349 8.292 1.00 97.56 87 SER A O 1
ATOM 709 N N . PHE A 1 88 ? -7.178 -6.877 6.838 1.00 96.75 88 PHE A N 1
ATOM 710 C CA . PHE A 1 88 ? -8.412 -6.162 6.514 1.00 96.75 88 PHE A CA 1
ATOM 711 C C . PHE A 1 88 ? -9.438 -6.963 5.717 1.00 96.75 88 PHE A C 1
ATOM 713 O O . PHE A 1 88 ? -10.573 -6.522 5.535 1.00 96.75 88 PHE A O 1
ATOM 720 N N . THR A 1 89 ? -9.098 -8.182 5.302 1.00 95.19 89 THR A N 1
ATOM 721 C CA . THR A 1 89 ? -10.090 -9.147 4.804 1.00 95.19 89 THR A CA 1
ATOM 722 C C . THR A 1 89 ? -11.187 -9.435 5.835 1.00 95.19 89 THR A C 1
ATOM 724 O O . THR A 1 89 ? -12.323 -9.724 5.463 1.00 95.19 89 THR A O 1
ATOM 727 N N . ARG A 1 90 ? -10.888 -9.295 7.133 1.00 96.56 90 ARG A N 1
ATOM 728 C CA . ARG A 1 90 ? -11.844 -9.502 8.227 1.00 96.56 90 ARG A CA 1
ATOM 729 C C . ARG A 1 90 ? -12.524 -8.181 8.629 1.00 96.56 90 ARG A C 1
ATOM 731 O O . ARG A 1 90 ? -11.802 -7.252 8.984 1.00 96.56 90 ARG A O 1
ATOM 738 N N . PRO A 1 91 ? -13.871 -8.100 8.674 1.00 96.56 91 PRO A N 1
ATOM 739 C CA . PRO A 1 91 ? -14.596 -6.879 9.055 1.00 96.56 91 PRO A CA 1
ATOM 740 C C . PRO A 1 91 ? -14.162 -6.275 10.394 1.00 96.56 91 PRO A C 1
ATOM 742 O O . PRO A 1 91 ? -13.755 -5.120 10.429 1.00 96.56 91 PRO A O 1
ATOM 745 N N . LYS A 1 92 ? -14.076 -7.099 11.446 1.00 97.38 92 LYS A N 1
ATOM 746 C CA . LYS A 1 92 ? -13.626 -6.682 12.786 1.00 97.38 92 LYS A CA 1
ATOM 747 C C . LYS A 1 92 ? -12.267 -5.970 12.817 1.00 97.38 92 LYS A C 1
ATOM 749 O O . LYS A 1 92 ? -12.008 -5.152 13.686 1.00 97.38 92 LYS A O 1
ATOM 754 N N . ASN A 1 93 ? -11.373 -6.308 11.887 1.00 97.62 93 ASN A N 1
ATOM 755 C CA . ASN A 1 93 ? -10.048 -5.698 11.816 1.00 97.62 93 ASN A CA 1
ATOM 756 C C . ASN A 1 93 ? -10.109 -4.315 11.162 1.00 97.62 93 ASN A C 1
ATOM 758 O O . ASN A 1 93 ? -9.326 -3.444 11.520 1.00 97.62 93 ASN A O 1
ATOM 762 N N . ARG A 1 94 ? -11.040 -4.119 10.220 1.00 96.81 94 ARG A N 1
ATOM 763 C CA . ARG A 1 94 ? -11.307 -2.805 9.630 1.00 96.81 94 ARG A CA 1
ATOM 764 C C . ARG A 1 94 ? -11.918 -1.877 10.672 1.00 96.81 94 ARG A C 1
ATOM 766 O O . ARG A 1 94 ? -11.424 -0.780 10.844 1.00 96.81 94 ARG A O 1
ATOM 773 N N . GLU A 1 95 ? -12.904 -2.363 11.423 1.00 96.81 95 GLU A N 1
ATOM 774 C CA . GLU A 1 95 ? -13.524 -1.620 12.530 1.00 96.81 95 GLU A CA 1
ATOM 775 C C . GLU A 1 95 ? -12.501 -1.229 13.603 1.00 96.81 95 GLU A C 1
ATOM 777 O O . GLU A 1 95 ? -12.474 -0.079 14.031 1.00 96.81 95 GLU A O 1
ATOM 782 N N . ALA A 1 96 ? -11.619 -2.155 13.998 1.00 97.25 96 ALA A N 1
ATOM 783 C CA . ALA A 1 96 ? -10.559 -1.870 14.962 1.00 97.25 96 ALA A CA 1
ATOM 784 C C . ALA A 1 96 ? -9.582 -0.799 14.450 1.00 97.25 96 ALA A C 1
ATOM 786 O O . ALA A 1 96 ? -9.246 0.115 15.194 1.00 97.25 96 ALA A O 1
ATOM 787 N N . PHE A 1 97 ? -9.166 -0.888 13.183 1.00 97.50 97 PHE A N 1
ATOM 788 C CA . PHE A 1 97 ? -8.296 0.115 12.570 1.00 97.50 97 PHE A CA 1
ATOM 789 C C . PHE A 1 97 ? -8.983 1.478 12.442 1.00 97.50 97 PHE A C 1
ATOM 791 O O . PHE A 1 97 ? -8.390 2.479 12.805 1.00 97.50 97 PHE A O 1
ATOM 798 N N . SER A 1 98 ? -10.240 1.527 11.998 1.00 95.06 98 SER A N 1
ATOM 799 C CA . SER A 1 98 ? -10.999 2.780 11.891 1.00 95.06 98 SER A CA 1
ATOM 800 C C . SER A 1 98 ? -11.310 3.423 13.246 1.00 95.06 98 SER A C 1
ATOM 802 O O . SER A 1 98 ? -11.552 4.624 13.295 1.00 95.06 98 SER A O 1
ATOM 804 N N . SER A 1 99 ? -11.332 2.638 14.327 1.00 97.19 99 SER A N 1
ATOM 805 C CA . SER A 1 99 ? -11.574 3.140 15.685 1.00 97.19 99 SER A CA 1
ATOM 806 C C . SER A 1 99 ? -10.317 3.763 16.296 1.00 97.19 99 SER A C 1
ATOM 808 O O . SER A 1 99 ? -10.411 4.794 16.953 1.00 97.19 99 SER A O 1
ATOM 810 N N . ASP A 1 100 ? -9.153 3.142 16.082 1.00 97.62 100 ASP A N 1
ATOM 811 C CA . ASP A 1 100 ? -7.853 3.655 16.520 1.00 97.62 100 ASP A CA 1
ATOM 812 C C . ASP A 1 100 ? -6.741 3.140 15.591 1.00 97.62 100 ASP A C 1
ATOM 814 O O . ASP A 1 100 ? -6.225 2.023 15.735 1.00 97.62 100 ASP A O 1
ATOM 818 N N . GLU A 1 101 ? -6.378 3.963 14.603 1.00 96.75 101 GLU A N 1
ATOM 819 C CA . GLU A 1 101 ? -5.353 3.605 13.621 1.00 96.75 101 GLU A CA 1
ATOM 820 C C . GLU A 1 101 ? -3.985 3.416 14.279 1.00 96.75 101 GLU A C 1
ATOM 822 O O . GLU A 1 101 ? -3.240 2.515 13.893 1.00 96.75 101 GLU A O 1
ATOM 827 N N . GLU A 1 102 ? -3.653 4.228 15.287 1.00 97.62 102 GLU A N 1
ATOM 828 C CA . GLU A 1 102 ? -2.350 4.202 15.949 1.00 97.62 102 GLU A CA 1
ATOM 829 C C . GLU A 1 102 ? -2.159 2.939 16.769 1.00 97.62 102 GLU A C 1
ATOM 831 O O . GLU A 1 102 ? -1.164 2.236 16.572 1.00 97.62 102 GLU A O 1
ATOM 836 N N . ALA A 1 103 ? -3.133 2.605 17.616 1.00 98.00 103 ALA A N 1
ATOM 837 C CA . ALA A 1 103 ? -3.089 1.384 18.409 1.00 98.00 103 ALA A CA 1
ATOM 838 C C . ALA A 1 103 ? -3.078 0.137 17.512 1.00 98.00 103 ALA A C 1
ATOM 840 O O . ALA A 1 103 ? -2.388 -0.848 17.795 1.00 98.00 103 ALA A O 1
ATOM 841 N N . TYR A 1 104 ? -3.812 0.165 16.394 1.00 98.06 104 TYR A N 1
ATOM 842 C CA . TYR A 1 104 ? -3.815 -0.955 15.461 1.00 98.06 104 TYR A CA 1
ATOM 843 C C . TYR A 1 104 ? -2.479 -1.079 14.714 1.00 98.06 104 TYR A C 1
ATOM 845 O O . TYR A 1 104 ? -1.973 -2.191 14.572 1.00 98.06 104 TYR A O 1
ATOM 853 N N . MET A 1 105 ? -1.863 0.024 14.277 1.00 98.06 105 MET A N 1
ATOM 854 C CA . MET A 1 105 ? -0.522 -0.001 13.678 1.00 98.06 105 MET A CA 1
ATOM 855 C C . MET A 1 105 ? 0.553 -0.461 14.674 1.00 98.06 105 MET A C 1
ATOM 857 O O . MET A 1 105 ? 1.435 -1.235 14.301 1.00 98.06 105 MET A O 1
ATOM 861 N N . GLU A 1 106 ? 0.463 -0.034 15.934 1.00 97.94 106 GLU A N 1
ATOM 862 C CA . GLU A 1 106 ? 1.373 -0.443 17.008 1.00 97.94 106 GLU A CA 1
ATOM 863 C C . GLU A 1 106 ? 1.268 -1.940 17.309 1.00 97.94 106 GLU A C 1
ATOM 865 O O . GLU A 1 106 ? 2.283 -2.628 17.379 1.00 97.94 106 GLU A O 1
ATOM 870 N N . LYS A 1 107 ? 0.049 -2.492 17.366 1.00 97.44 107 LYS A N 1
ATOM 871 C CA . LYS A 1 107 ? -0.178 -3.940 17.519 1.00 97.44 107 LYS A CA 1
ATOM 872 C C . LYS A 1 107 ? 0.516 -4.775 16.438 1.00 97.44 107 LYS A C 1
ATOM 874 O O . LYS A 1 107 ? 0.864 -5.932 16.677 1.00 97.44 107 LYS A O 1
ATOM 879 N N . TRP A 1 108 ? 0.649 -4.224 15.236 1.00 97.31 108 TRP A N 1
ATOM 880 C CA . TRP A 1 108 ? 1.316 -4.878 14.116 1.00 97.31 108 TRP A CA 1
ATOM 881 C C . TRP A 1 108 ? 2.817 -4.603 14.054 1.00 97.31 108 TRP A C 1
ATOM 883 O O . TRP A 1 108 ? 3.443 -5.114 13.131 1.00 97.31 108 TRP A O 1
ATOM 893 N N . ASP A 1 109 ? 3.377 -3.857 15.013 1.00 97.50 109 ASP A N 1
ATOM 894 C CA . ASP A 1 109 ? 4.793 -3.481 15.096 1.00 97.50 109 ASP A CA 1
ATOM 895 C C . ASP A 1 109 ? 5.298 -2.789 13.818 1.00 97.50 109 ASP A C 1
ATOM 897 O O . ASP A 1 109 ? 6.394 -3.051 13.326 1.00 97.50 109 ASP A O 1
ATOM 901 N N . LEU A 1 110 ? 4.463 -1.943 13.204 1.00 97.88 110 LEU A N 1
ATOM 902 C CA . LEU A 1 110 ? 4.861 -1.229 11.991 1.00 97.88 110 LEU A CA 1
ATOM 903 C C . LEU A 1 110 ? 5.994 -0.238 12.280 1.00 97.88 110 LEU A C 1
ATOM 905 O O . LEU A 1 110 ? 5.990 0.459 13.297 1.00 97.88 110 LEU A O 1
ATOM 909 N N . SER A 1 111 ? 6.942 -0.134 11.348 1.00 97.44 111 SER A N 1
ATOM 910 C CA . SER A 1 111 ? 8.039 0.826 11.441 1.00 97.44 111 SER A CA 1
ATOM 911 C C . SER A 1 111 ? 7.507 2.260 11.417 1.00 97.44 111 SER A C 1
ATOM 913 O O . SER A 1 111 ? 6.425 2.542 10.900 1.00 97.44 111 SER A O 1
ATOM 915 N N . ASN A 1 112 ? 8.298 3.201 11.931 1.00 97.44 112 ASN A N 1
ATOM 916 C CA . ASN A 1 112 ? 7.935 4.621 11.898 1.00 97.44 112 ASN A CA 1
ATOM 917 C C . ASN A 1 112 ? 7.683 5.128 10.469 1.00 97.44 112 ASN A C 1
ATOM 919 O O . ASN A 1 112 ? 6.821 5.979 10.260 1.00 97.44 112 ASN A O 1
ATOM 923 N N . GLU A 1 113 ? 8.409 4.585 9.493 1.00 97.38 113 GLU A N 1
ATOM 924 C CA . GLU A 1 113 ? 8.244 4.913 8.081 1.00 97.38 113 GLU A CA 1
ATOM 925 C C . GLU A 1 113 ? 6.938 4.346 7.507 1.00 97.38 113 GLU A C 1
ATOM 927 O O . GLU A 1 113 ? 6.154 5.099 6.931 1.00 97.38 113 GLU A O 1
ATOM 932 N N . GLU A 1 114 ? 6.643 3.063 7.756 1.00 98.12 114 GLU A N 1
ATOM 933 C CA . GLU A 1 114 ? 5.373 2.429 7.369 1.00 98.12 114 GLU A CA 1
ATOM 934 C C . GLU A 1 114 ? 4.186 3.209 7.961 1.00 98.12 114 GLU A C 1
ATOM 936 O O . GLU A 1 114 ? 3.248 3.571 7.248 1.00 98.12 114 GLU A O 1
ATOM 941 N N . ARG A 1 115 ? 4.257 3.546 9.256 1.00 98.00 115 ARG A N 1
ATOM 942 C CA . ARG A 1 115 ? 3.228 4.328 9.962 1.00 98.00 115 ARG A CA 1
ATOM 943 C C . ARG A 1 115 ? 3.058 5.721 9.368 1.00 98.00 115 ARG A C 1
ATOM 945 O O . ARG A 1 115 ? 1.931 6.169 9.178 1.00 98.00 115 ARG A O 1
ATOM 952 N N . ARG A 1 116 ? 4.159 6.410 9.049 1.00 98.38 116 ARG A N 1
ATOM 953 C CA . ARG A 1 116 ? 4.122 7.735 8.415 1.00 98.38 116 ARG A CA 1
ATOM 954 C C . ARG A 1 116 ? 3.372 7.685 7.085 1.00 98.38 116 ARG A C 1
ATOM 956 O O . ARG A 1 116 ? 2.469 8.494 6.889 1.00 98.38 116 ARG A O 1
ATOM 963 N N . PHE A 1 117 ? 3.704 6.745 6.202 1.00 98.06 117 PHE A N 1
ATOM 964 C CA . PHE A 1 117 ? 3.025 6.639 4.910 1.00 98.06 117 PHE A CA 1
ATOM 965 C C . PHE A 1 117 ? 1.549 6.244 5.050 1.00 98.06 117 PHE A C 1
ATOM 967 O O . PHE A 1 117 ? 0.704 6.791 4.343 1.00 98.06 117 PHE A O 1
ATOM 974 N N . ILE A 1 118 ? 1.201 5.378 6.012 1.00 97.38 118 ILE A N 1
ATOM 975 C CA . ILE A 1 118 ? -0.203 5.045 6.306 1.00 97.38 118 ILE A CA 1
ATOM 976 C C . ILE A 1 118 ? -0.980 6.289 6.749 1.00 97.38 118 ILE A C 1
ATOM 978 O O . ILE A 1 118 ? -2.051 6.548 6.200 1.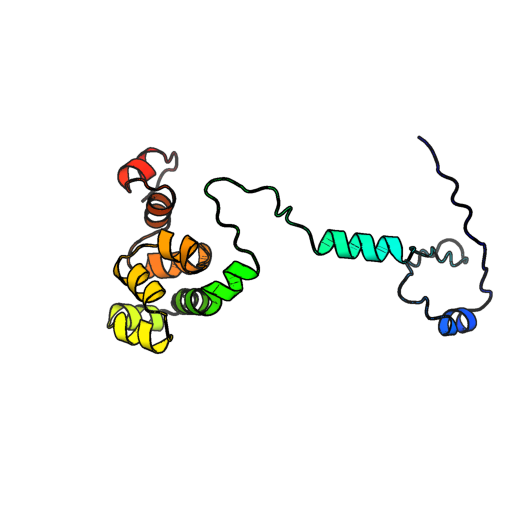00 97.38 118 ILE A O 1
ATOM 982 N N . ARG A 1 119 ? -0.450 7.090 7.684 1.00 97.00 119 ARG A N 1
ATOM 983 C CA . ARG A 1 119 ? -1.097 8.333 8.152 1.00 97.00 119 ARG A CA 1
ATOM 984 C C . ARG A 1 119 ? -1.337 9.322 7.017 1.00 97.00 119 ARG A C 1
ATOM 986 O O . ARG A 1 119 ? -2.411 9.901 6.922 1.00 97.00 119 ARG A O 1
ATOM 993 N N . LEU A 1 120 ? -0.343 9.483 6.145 1.00 96.88 120 LEU A N 1
ATOM 994 C CA . LEU A 1 120 ? -0.406 10.394 5.001 1.00 96.88 120 LEU A CA 1
ATOM 995 C C . LEU A 1 120 ? -1.244 9.853 3.836 1.00 96.88 120 LEU A C 1
ATOM 997 O O . LEU A 1 120 ? -1.443 10.566 2.858 1.00 96.88 120 LEU A O 1
ATOM 1001 N N . ARG A 1 121 ? -1.730 8.606 3.926 1.00 96.31 121 ARG A N 1
ATOM 1002 C CA . ARG A 1 121 ? -2.393 7.894 2.822 1.00 96.31 121 ARG A CA 1
ATOM 1003 C C . ARG A 1 121 ? -1.532 7.849 1.559 1.00 96.31 121 ARG A C 1
ATOM 1005 O O . ARG A 1 121 ? -2.060 7.892 0.452 1.00 96.31 121 ARG A O 1
ATOM 1012 N N . ASP A 1 122 ? -0.220 7.753 1.739 1.00 96.94 122 ASP A N 1
ATOM 1013 C CA . ASP A 1 122 ? 0.760 7.690 0.662 1.00 96.94 122 ASP A CA 1
ATOM 1014 C C . ASP A 1 122 ? 1.014 6.225 0.285 1.00 96.94 122 ASP A C 1
ATOM 1016 O O . ASP A 1 122 ? 1.871 5.533 0.842 1.00 96.94 122 ASP A O 1
ATOM 1020 N N . TYR A 1 123 ? 0.215 5.718 -0.653 1.00 96.12 123 TYR A N 1
ATOM 1021 C CA . TYR A 1 123 ? 0.328 4.330 -1.104 1.00 96.12 123 TYR A CA 1
ATOM 1022 C C . TYR A 1 123 ? 1.539 4.111 -1.998 1.00 96.12 123 TYR A C 1
ATOM 1024 O O . TYR A 1 123 ? 2.045 2.991 -2.068 1.00 96.12 123 TYR A O 1
ATOM 1032 N N . ARG A 1 124 ? 2.000 5.167 -2.673 1.00 95.19 124 ARG A N 1
ATOM 1033 C CA . ARG A 1 124 ? 3.200 5.116 -3.498 1.00 95.19 124 ARG A CA 1
ATOM 1034 C C . ARG A 1 124 ? 4.422 4.861 -2.621 1.00 95.19 124 ARG A C 1
ATOM 1036 O O . ARG A 1 124 ? 5.130 3.888 -2.870 1.00 95.19 124 ARG A O 1
ATOM 1043 N N . GLY A 1 125 ? 4.582 5.626 -1.541 1.00 96.25 125 GLY A N 1
ATOM 1044 C CA . GLY A 1 125 ? 5.631 5.414 -0.544 1.00 96.25 125 GLY A CA 1
ATOM 1045 C C . GLY A 1 125 ? 5.577 4.019 0.085 1.00 96.25 125 GLY A C 1
ATOM 1046 O O . GLY A 1 125 ? 6.597 3.344 0.189 1.00 96.25 125 GLY A O 1
ATOM 1047 N N . LEU A 1 126 ? 4.382 3.501 0.400 1.00 97.12 126 LEU A N 1
ATOM 1048 C CA . LEU A 1 126 ? 4.248 2.127 0.910 1.00 97.12 126 LEU A CA 1
ATOM 1049 C C . LEU A 1 126 ? 4.769 1.061 -0.066 1.00 97.12 126 LEU A C 1
ATOM 1051 O O . LEU A 1 126 ? 5.309 0.044 0.373 1.00 97.12 126 LEU A O 1
ATOM 1055 N N . ILE A 1 127 ? 4.607 1.259 -1.374 1.00 95.94 127 ILE A N 1
ATOM 1056 C CA . ILE A 1 127 ? 5.054 0.304 -2.396 1.00 95.94 127 ILE A CA 1
ATOM 1057 C C . ILE A 1 127 ? 6.548 0.472 -2.684 1.00 95.94 127 ILE A C 1
ATOM 1059 O O . ILE A 1 127 ? 7.288 -0.511 -2.625 1.00 95.94 127 ILE A O 1
ATOM 1063 N N . GLU A 1 128 ? 6.987 1.695 -2.975 1.00 94.81 128 GLU A N 1
ATOM 1064 C CA . GLU A 1 128 ? 8.363 1.997 -3.385 1.00 94.81 128 GLU A CA 1
ATOM 1065 C C . GLU A 1 128 ? 9.342 1.863 -2.202 1.00 94.81 128 GLU A C 1
ATOM 1067 O O . GLU A 1 128 ? 10.360 1.171 -2.301 1.00 94.81 128 GLU A O 1
ATOM 1072 N N . GLU A 1 129 ? 8.983 2.404 -1.036 1.00 96.31 129 GLU A N 1
ATOM 1073 C CA . GLU A 1 129 ? 9.890 2.515 0.110 1.00 96.31 129 GLU A CA 1
ATOM 1074 C C . GLU A 1 129 ? 9.707 1.418 1.156 1.00 96.31 129 GLU A C 1
ATOM 1076 O O . GLU A 1 129 ? 10.669 1.074 1.838 1.00 96.31 129 GLU A O 1
ATOM 1081 N N . CYS A 1 130 ? 8.533 0.790 1.266 1.00 97.50 130 CYS A N 1
ATOM 1082 C CA . CYS A 1 130 ? 8.288 -0.236 2.292 1.00 97.50 130 CYS A CA 1
ATOM 1083 C C . CYS A 1 130 ? 8.115 -1.661 1.740 1.00 97.50 130 CYS A C 1
ATOM 1085 O O . CYS A 1 130 ? 7.937 -2.597 2.516 1.00 97.50 130 CYS A O 1
ATOM 1087 N N . GLY A 1 131 ? 8.188 -1.871 0.421 1.00 97.19 131 GLY A N 1
ATOM 1088 C CA . GLY A 1 131 ? 7.988 -3.198 -0.176 1.00 97.19 131 GLY A CA 1
ATOM 1089 C C . GLY A 1 131 ? 6.531 -3.673 -0.104 1.00 97.19 131 GLY A C 1
ATOM 1090 O O . GLY A 1 131 ? 6.249 -4.867 0.042 1.00 97.19 131 GLY A O 1
ATOM 1091 N N . GLY A 1 132 ? 5.581 -2.742 -0.158 1.00 97.44 132 GLY A N 1
ATOM 1092 C CA . GLY A 1 132 ? 4.160 -3.036 -0.257 1.00 97.44 132 GLY A CA 1
ATOM 1093 C C . GLY A 1 132 ? 3.811 -3.676 -1.601 1.00 97.44 132 GLY A C 1
ATOM 1094 O O . GLY A 1 132 ? 4.201 -3.204 -2.664 1.00 97.44 132 GLY A O 1
ATOM 1095 N N . ASN A 1 133 ? 3.031 -4.753 -1.575 1.00 96.94 133 ASN A N 1
ATOM 1096 C CA . ASN A 1 133 ? 2.437 -5.321 -2.778 1.00 96.94 133 ASN A CA 1
ATOM 1097 C C . ASN A 1 133 ? 1.107 -4.619 -3.078 1.00 96.94 133 ASN A C 1
ATOM 1099 O O . ASN A 1 133 ? 0.237 -4.571 -2.206 1.00 96.94 133 ASN A O 1
ATOM 1103 N N . ILE A 1 134 ? 0.898 -4.159 -4.315 1.00 95.75 134 ILE A N 1
ATOM 1104 C CA . ILE A 1 134 ? -0.317 -3.424 -4.707 1.00 95.75 134 ILE A CA 1
ATOM 1105 C C . ILE A 1 134 ? -1.621 -4.136 -4.309 1.00 95.75 134 ILE A C 1
ATOM 1107 O O . ILE A 1 134 ? -2.524 -3.506 -3.763 1.00 95.75 134 ILE A O 1
ATOM 1111 N N . TYR A 1 135 ? -1.715 -5.459 -4.460 1.00 94.75 135 TYR A N 1
ATOM 1112 C CA . TYR A 1 135 ? -2.929 -6.212 -4.120 1.00 94.75 135 TYR A CA 1
ATOM 1113 C C . TYR A 1 135 ? -3.206 -6.278 -2.613 1.00 94.75 135 TYR A C 1
ATOM 1115 O O . TYR A 1 135 ? -4.349 -6.504 -2.193 1.00 94.75 135 TYR A O 1
ATOM 1123 N N . MET A 1 136 ? -2.171 -6.114 -1.790 1.00 96.38 136 MET A N 1
ATOM 1124 C CA . MET A 1 136 ? -2.308 -6.003 -0.340 1.00 96.38 136 MET A CA 1
ATOM 1125 C C . MET A 1 136 ? -2.657 -4.566 0.035 1.00 96.38 136 MET A C 1
ATOM 1127 O O . MET A 1 136 ? -3.657 -4.353 0.716 1.00 96.38 136 MET A O 1
ATOM 1131 N N . ILE A 1 137 ? -1.915 -3.588 -0.489 1.00 96.44 137 ILE A N 1
ATOM 1132 C CA . ILE A 1 137 ? -2.121 -2.160 -0.214 1.00 96.44 137 ILE A CA 1
ATOM 1133 C C . ILE A 1 137 ? -3.517 -1.684 -0.631 1.00 96.44 137 ILE A C 1
ATOM 1135 O O . ILE A 1 137 ? -4.136 -0.917 0.099 1.00 96.44 137 ILE A O 1
ATOM 1139 N N . MET A 1 138 ? -4.092 -2.216 -1.711 1.00 94.88 138 MET A N 1
ATOM 1140 C CA . MET A 1 138 ? -5.485 -1.934 -2.080 1.00 94.88 138 MET A CA 1
ATOM 1141 C C . MET A 1 138 ? -6.489 -2.232 -0.957 1.00 94.88 138 MET A C 1
ATOM 1143 O O . MET A 1 138 ? -7.491 -1.534 -0.845 1.00 94.88 138 MET A O 1
ATOM 1147 N N . LYS A 1 139 ? -6.242 -3.239 -0.106 1.00 94.62 139 LYS A N 1
ATOM 1148 C CA . LYS A 1 139 ? -7.132 -3.552 1.028 1.00 94.62 139 LYS A CA 1
ATOM 1149 C C . LYS A 1 139 ? -7.086 -2.448 2.075 1.00 94.62 139 LYS A C 1
ATOM 1151 O O . LYS A 1 139 ? -8.136 -2.053 2.573 1.00 94.62 139 LYS A O 1
ATOM 1156 N N . LEU A 1 140 ? -5.893 -1.924 2.360 1.00 95.50 140 LEU A N 1
ATOM 1157 C CA . LEU A 1 140 ? -5.734 -0.736 3.196 1.00 95.50 140 LEU A CA 1
ATOM 1158 C C . LEU A 1 140 ? -6.452 0.460 2.561 1.00 95.50 140 LEU A C 1
ATOM 1160 O O . LEU A 1 140 ? -7.264 1.082 3.236 1.00 95.50 140 LEU A O 1
ATOM 1164 N N . GLY A 1 141 ? -6.231 0.714 1.267 1.00 93.56 141 GLY A N 1
ATOM 1165 C CA . GLY A 1 141 ? -6.913 1.779 0.528 1.00 93.56 141 GLY A CA 1
ATOM 1166 C C . GLY A 1 141 ? -8.432 1.711 0.689 1.00 93.56 141 GLY A C 1
ATOM 1167 O O . GLY A 1 141 ? -9.055 2.680 1.112 1.00 93.56 141 GLY A O 1
ATOM 1168 N N . THR A 1 142 ? -9.032 0.535 0.483 1.00 90.50 142 THR A N 1
ATOM 1169 C CA . THR A 1 142 ? -10.479 0.355 0.676 1.00 90.50 142 THR A CA 1
ATOM 1170 C C . THR A 1 142 ? -10.944 0.579 2.116 1.00 90.50 142 THR A C 1
ATOM 1172 O O . THR A 1 142 ? -12.076 1.007 2.312 1.00 90.50 142 THR A O 1
ATOM 1175 N N . CYS A 1 143 ? -10.099 0.329 3.124 1.00 92.00 143 CYS A N 1
ATOM 1176 C CA . CYS A 1 143 ? -10.434 0.627 4.523 1.00 92.00 143 CYS A CA 1
ATOM 1177 C C . CYS A 1 143 ? -10.413 2.126 4.817 1.00 92.00 143 CYS A C 1
ATOM 1179 O O . CYS A 1 143 ? -11.185 2.591 5.645 1.00 92.00 143 CYS A O 1
ATOM 1181 N N . THR A 1 144 ? -9.552 2.876 4.132 1.00 91.31 144 THR A N 1
ATOM 1182 C CA . THR A 1 144 ? -9.412 4.327 4.292 1.00 91.31 144 THR A CA 1
ATOM 1183 C C . THR A 1 144 ? -10.230 5.122 3.271 1.00 91.31 144 THR A C 1
ATOM 1185 O O . THR A 1 144 ? -10.024 6.322 3.140 1.00 91.31 144 THR A O 1
ATOM 1188 N N . GLY A 1 145 ? -11.119 4.473 2.509 1.00 90.06 145 GLY A N 1
ATOM 1189 C CA . GLY A 1 145 ? -11.965 5.122 1.498 1.00 90.06 145 GLY A CA 1
ATOM 1190 C C . GLY A 1 145 ? -11.293 5.402 0.146 1.00 90.06 145 GLY A C 1
ATOM 1191 O O . GLY A 1 145 ? -11.944 5.914 -0.758 1.00 90.06 145 GLY A O 1
ATOM 1192 N N . HIS A 1 146 ? -10.028 5.025 -0.045 1.00 92.38 146 HIS A N 1
ATOM 1193 C CA . HIS A 1 146 ? -9.303 5.188 -1.306 1.00 92.38 146 HIS A CA 1
ATOM 1194 C C . HIS A 1 146 ? -9.361 3.900 -2.136 1.00 92.38 146 HIS A C 1
ATOM 1196 O O . HIS A 1 146 ? -8.615 2.942 -1.920 1.00 92.38 146 HIS A O 1
ATOM 1202 N N . GLY A 1 147 ? -10.277 3.875 -3.104 1.00 88.69 147 GLY A N 1
ATOM 1203 C CA . GLY A 1 147 ? -10.420 2.768 -4.048 1.00 88.69 147 GLY A CA 1
ATOM 1204 C C . GLY A 1 147 ? -9.245 2.636 -5.026 1.00 88.69 147 GLY A C 1
ATOM 1205 O O . GLY A 1 147 ? -8.284 3.406 -5.005 1.00 88.69 147 GLY A O 1
ATOM 1206 N N . LEU A 1 148 ? -9.349 1.667 -5.939 1.00 91.06 148 LEU A N 1
ATOM 1207 C CA . LEU A 1 148 ? -8.313 1.368 -6.936 1.00 91.06 148 LEU A CA 1
ATOM 1208 C C . LEU A 1 148 ? -7.872 2.604 -7.736 1.00 91.06 148 LEU A C 1
ATOM 1210 O O . LEU A 1 148 ? -6.681 2.773 -7.977 1.00 91.06 148 LEU A O 1
ATOM 1214 N N . TYR A 1 149 ? -8.812 3.465 -8.133 1.00 92.69 149 TYR A N 1
ATOM 1215 C CA . TYR A 1 149 ? -8.502 4.638 -8.950 1.00 92.69 149 TYR A CA 1
ATOM 1216 C C . TYR A 1 149 ? -7.735 5.716 -8.169 1.00 92.69 149 TYR A C 1
ATOM 1218 O O . TYR A 1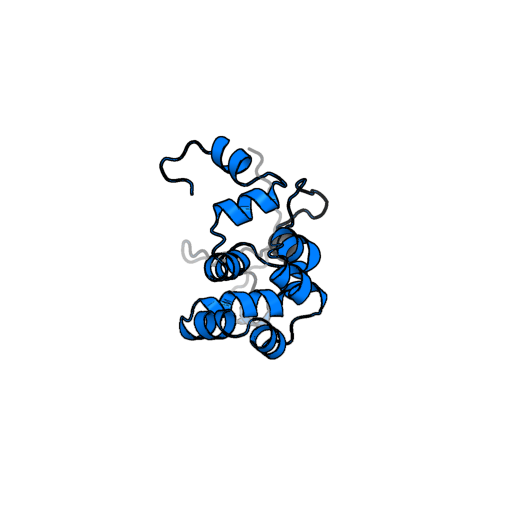 149 ? -6.817 6.310 -8.720 1.00 92.69 149 TYR A O 1
ATOM 1226 N N . HIS A 1 150 ? -8.030 5.906 -6.878 1.00 93.50 150 HIS A N 1
ATOM 1227 C CA . HIS A 1 150 ? -7.279 6.829 -6.017 1.00 93.50 150 HIS A CA 1
ATOM 1228 C C . HIS A 1 150 ? -5.828 6.369 -5.844 1.00 93.50 150 HIS A C 1
ATOM 1230 O O . HIS A 1 150 ? -4.894 7.148 -6.023 1.00 93.50 150 HIS A O 1
ATOM 1236 N N . VAL A 1 151 ? -5.633 5.078 -5.553 1.00 94.31 151 VAL A N 1
ATOM 1237 C CA . VAL A 1 151 ? -4.292 4.484 -5.465 1.00 94.31 151 VAL A CA 1
ATOM 1238 C C . VAL A 1 151 ? -3.574 4.593 -6.817 1.00 94.31 151 VAL A C 1
ATOM 1240 O O . VAL A 1 151 ? -2.405 4.962 -6.868 1.00 94.31 151 VAL A O 1
ATOM 1243 N N . GLY A 1 152 ? -4.276 4.326 -7.922 1.00 93.50 152 GLY A N 1
ATOM 1244 C CA . GLY A 1 152 ? -3.735 4.431 -9.278 1.00 93.50 152 GLY A CA 1
ATOM 1245 C C . GLY A 1 152 ? -3.267 5.842 -9.648 1.00 93.50 152 GLY A C 1
ATOM 1246 O O . GLY A 1 152 ? -2.191 5.978 -10.233 1.00 93.50 152 GLY A O 1
ATOM 1247 N N . ALA A 1 153 ? -4.023 6.875 -9.265 1.00 94.75 153 ALA A N 1
ATOM 1248 C CA . ALA A 1 153 ? -3.654 8.275 -9.468 1.00 94.75 153 ALA A CA 1
ATOM 1249 C C . ALA A 1 153 ? -2.335 8.619 -8.758 1.00 94.75 153 ALA A C 1
ATOM 1251 O O . ALA A 1 153 ? -1.397 9.100 -9.396 1.00 94.75 153 ALA A O 1
ATOM 1252 N N . GLN A 1 154 ? -2.205 8.248 -7.477 1.00 94.75 154 GLN A N 1
ATOM 1253 C CA . GLN A 1 154 ? -0.968 8.460 -6.715 1.00 94.75 154 GLN A CA 1
ATOM 1254 C C . GLN A 1 154 ? 0.241 7.755 -7.342 1.00 94.75 154 GLN A C 1
ATOM 1256 O O . GLN A 1 154 ? 1.321 8.337 -7.445 1.00 94.75 154 GLN A O 1
ATOM 1261 N N . LEU A 1 155 ? 0.071 6.511 -7.804 1.00 93.69 155 LEU A N 1
ATOM 1262 C CA . LEU A 1 155 ? 1.156 5.758 -8.443 1.00 93.69 155 LEU A CA 1
ATOM 1263 C C . LEU A 1 155 ? 1.608 6.384 -9.767 1.00 93.69 155 LEU A C 1
ATOM 1265 O O . LEU A 1 155 ? 2.783 6.283 -10.119 1.00 93.69 155 LEU A O 1
ATOM 1269 N N . ARG A 1 156 ? 0.711 7.074 -10.479 1.00 93.00 156 ARG A N 1
ATOM 1270 C CA . ARG A 1 156 ? 1.060 7.854 -11.676 1.00 93.00 156 ARG A CA 1
ATOM 1271 C C . ARG A 1 156 ? 1.563 9.264 -11.371 1.00 93.00 156 ARG A C 1
ATOM 1273 O O . ARG A 1 156 ? 2.101 9.892 -12.275 1.00 93.00 156 ARG A O 1
ATOM 1280 N N . GLY A 1 157 ? 1.444 9.730 -10.129 1.00 93.38 157 GLY A N 1
ATOM 1281 C CA . GLY A 1 157 ? 1.783 11.104 -9.755 1.00 93.38 157 GLY A CA 1
ATOM 1282 C C . GLY A 1 157 ? 0.815 12.136 -10.339 1.00 93.38 157 GLY A C 1
ATOM 1283 O O . GLY A 1 157 ? 1.219 13.262 -10.598 1.00 93.38 157 GLY A O 1
ATOM 1284 N N . GLU A 1 158 ? -0.435 11.739 -10.578 1.00 95.06 158 GLU A N 1
ATOM 1285 C CA . GLU A 1 158 ? -1.495 12.592 -11.122 1.00 95.06 158 GLU A CA 1
ATOM 1286 C C . GLU A 1 158 ? -2.521 12.917 -10.034 1.00 95.06 158 GLU A C 1
ATOM 1288 O O . GLU A 1 158 ? -2.660 12.187 -9.044 1.00 95.06 158 GLU A O 1
ATOM 1293 N N . THR A 1 159 ? -3.293 13.983 -10.240 1.00 94.94 159 THR A N 1
ATOM 1294 C CA . THR A 1 159 ? -4.518 14.194 -9.462 1.00 94.94 159 THR A CA 1
ATOM 1295 C C . THR A 1 159 ? -5.546 13.104 -9.772 1.00 94.94 159 THR A C 1
ATOM 1297 O O . THR A 1 159 ? -5.485 12.413 -10.796 1.00 94.94 159 THR A O 1
ATOM 1300 N N . PHE A 1 160 ? -6.516 12.927 -8.875 1.00 93.19 160 PHE A N 1
ATOM 1301 C CA . PHE A 1 160 ? -7.564 11.933 -9.074 1.00 93.19 160 PHE A CA 1
ATOM 1302 C C . PHE A 1 160 ? -8.410 12.250 -10.318 1.00 93.19 160 PHE A C 1
ATOM 1304 O O . PHE A 1 160 ? -8.743 11.354 -11.095 1.00 93.19 160 PHE A O 1
ATOM 1311 N N . GLU A 1 161 ? -8.678 13.531 -10.555 1.00 92.81 161 GLU A N 1
ATOM 1312 C CA . GLU A 1 161 ? -9.442 14.049 -11.684 1.00 92.81 161 GLU A CA 1
ATOM 1313 C C . GLU A 1 161 ? -8.725 13.800 -13.019 1.00 92.81 161 GLU A C 1
ATOM 1315 O O . GLU A 1 161 ? -9.333 13.273 -13.951 1.00 92.81 161 GLU A O 1
ATOM 1320 N N . GLU A 1 162 ? -7.425 14.103 -13.111 1.00 94.62 162 GLU A N 1
ATOM 1321 C CA . GLU A 1 162 ? -6.604 13.816 -14.301 1.00 94.62 162 GLU A CA 1
ATOM 1322 C C . GLU A 1 162 ? -6.532 12.309 -14.585 1.00 94.62 162 GLU A C 1
ATOM 1324 O O . GLU A 1 162 ? -6.661 11.852 -15.731 1.00 94.62 162 GLU A O 1
ATOM 1329 N N . PHE A 1 163 ? -6.386 11.511 -13.525 1.00 94.62 163 PHE A N 1
ATOM 1330 C CA . PHE A 1 163 ? -6.356 10.063 -13.646 1.00 94.62 163 PHE A CA 1
ATOM 1331 C C . PHE A 1 163 ? -7.681 9.514 -14.188 1.00 94.62 163 PHE A C 1
ATOM 1333 O O . PHE A 1 163 ? -7.666 8.658 -15.079 1.00 94.62 163 PHE A O 1
ATOM 1340 N N . LEU A 1 164 ? -8.820 10.019 -13.700 1.00 92.56 164 LEU A N 1
ATOM 1341 C CA . LEU A 1 164 ? -10.151 9.638 -14.174 1.00 92.56 164 LEU A CA 1
ATOM 1342 C C . LEU A 1 164 ? -10.426 10.111 -15.604 1.00 92.56 164 LEU A C 1
ATOM 1344 O O . LEU A 1 164 ? -10.961 9.332 -16.393 1.00 92.56 164 LEU A O 1
ATOM 1348 N N . ALA A 1 165 ? -10.012 11.327 -15.968 1.00 91.88 165 ALA A N 1
ATOM 1349 C CA . ALA A 1 165 ? -10.198 11.877 -17.313 1.00 91.88 165 ALA A CA 1
ATOM 1350 C C . ALA A 1 165 ? -9.5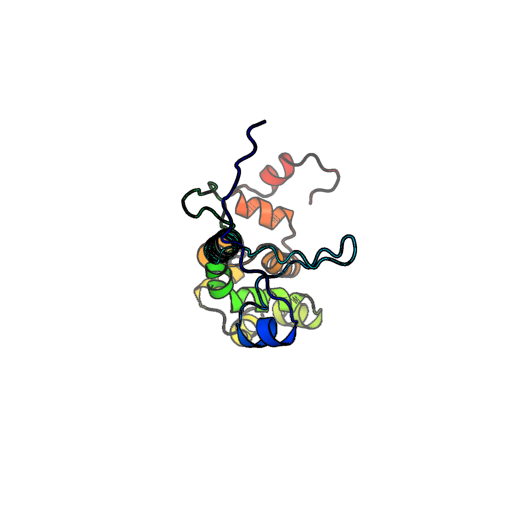43 11.013 -18.405 1.00 91.88 165 ALA A C 1
ATOM 1352 O O . ALA A 1 165 ? -10.011 10.966 -19.539 1.00 91.88 165 ALA A O 1
ATOM 1353 N N . SER A 1 166 ? -8.482 10.280 -18.056 1.00 91.19 166 SER A N 1
ATOM 1354 C CA . SER A 1 166 ? -7.802 9.354 -18.968 1.00 91.19 166 SER A CA 1
ATOM 1355 C C . SER A 1 166 ? -8.422 7.946 -19.031 1.00 91.19 166 SER A C 1
ATOM 1357 O O . SER A 1 166 ? -7.871 7.065 -19.698 1.00 91.19 166 SER A O 1
ATOM 1359 N N . ARG A 1 167 ? -9.540 7.679 -18.335 1.00 91.50 167 ARG A N 1
ATOM 1360 C CA . ARG A 1 167 ? -10.214 6.370 -18.339 1.00 91.50 167 ARG A CA 1
ATOM 1361 C C . ARG A 1 167 ? -11.375 6.348 -19.331 1.00 91.50 167 ARG A C 1
ATOM 1363 O O . ARG A 1 167 ? -12.311 7.126 -19.233 1.00 91.50 167 ARG A O 1
ATOM 1370 N N . ASN A 1 168 ? -11.381 5.341 -20.200 1.00 85.25 168 ASN A N 1
ATOM 1371 C CA . ASN A 1 168 ? -12.455 5.124 -21.179 1.00 85.25 168 ASN A CA 1
ATOM 1372 C C . ASN A 1 168 ? -13.593 4.218 -20.657 1.00 85.25 168 ASN A C 1
ATOM 1374 O O . ASN A 1 168 ? -14.452 3.801 -21.429 1.00 85.25 168 ASN A O 1
ATOM 1378 N N . ALA A 1 169 ? -13.577 3.844 -19.372 1.00 79.88 169 ALA A N 1
ATOM 1379 C CA . ALA A 1 169 ? -14.506 2.867 -18.803 1.00 79.88 169 ALA A CA 1
ATOM 1380 C C . ALA A 1 169 ? -15.723 3.545 -18.154 1.00 79.88 169 ALA A C 1
ATOM 1382 O O . ALA A 1 169 ? -15.573 4.398 -17.278 1.00 79.88 169 ALA A O 1
ATOM 1383 N N . SER A 1 170 ? -16.929 3.100 -18.516 1.00 70.62 170 SER A N 1
ATOM 1384 C CA . SER A 1 170 ? -18.166 3.498 -17.839 1.00 70.62 170 SER A CA 1
ATOM 1385 C C . SER A 1 170 ? -18.156 2.981 -16.393 1.00 70.62 170 SER A C 1
ATOM 1387 O O . SER A 1 170 ? -18.258 1.774 -16.173 1.00 70.62 170 SER A O 1
ATOM 1389 N N . GLY A 1 171 ? -18.015 3.879 -15.413 1.00 75.38 171 GLY A N 1
ATOM 1390 C CA . GLY A 1 171 ? -18.032 3.546 -13.980 1.00 75.38 171 GLY A CA 1
ATOM 1391 C C . GLY A 1 171 ? -16.711 3.737 -13.225 1.00 75.38 171 GLY A C 1
ATOM 1392 O O . GLY A 1 171 ? -16.620 3.306 -12.076 1.00 75.38 171 GLY A O 1
ATOM 1393 N N . ALA A 1 172 ? -15.702 4.369 -13.834 1.00 78.44 172 ALA A N 1
ATOM 1394 C CA . ALA A 1 172 ? -14.492 4.785 -13.122 1.00 78.44 172 ALA A CA 1
ATOM 1395 C C . ALA A 1 172 ? -14.833 5.818 -12.026 1.00 78.44 172 ALA A C 1
ATOM 1397 O O . ALA A 1 172 ? -15.439 6.846 -12.326 1.00 78.44 172 ALA A O 1
ATOM 1398 N N . ARG A 1 173 ? -14.493 5.509 -10.767 1.00 72.75 173 ARG A N 1
ATOM 1399 C CA . ARG A 1 173 ? -14.803 6.307 -9.567 1.00 72.75 173 ARG A CA 1
ATOM 1400 C C . ARG A 1 173 ? -13.902 5.958 -8.386 1.00 72.75 173 ARG A C 1
ATOM 1402 O O . ARG A 1 173 ? -13.270 4.878 -8.420 1.00 72.75 173 ARG A O 1
#

Solvent-accessible surface area (backbone atoms only — not comparable to full-atom values): 10701 Å² total; per-residue (Å²): 138,87,81,82,84,76,86,69,85,85,76,84,76,94,47,72,67,70,53,62,76,64,72,63,76,89,42,64,64,88,53,89,58,86,99,44,85,57,80,56,78,61,51,73,64,59,54,52,49,50,50,51,52,67,74,51,79,66,64,86,90,66,80,57,88,97,56,87,75,86,44,78,65,30,50,60,67,8,42,61,61,33,52,56,25,51,48,47,79,39,68,72,48,40,55,48,34,76,72,37,52,64,63,46,42,54,77,63,67,56,49,73,65,57,50,50,28,58,77,69,68,35,60,44,52,35,34,76,76,40,25,37,48,69,84,26,48,50,43,45,27,54,70,74,72,35,42,72,51,49,52,49,10,51,65,72,74,42,53,58,67,62,46,52,72,74,52,92,58,94,82,81,107

Radius of gyration: 27.33 Å; Cα contacts (8 Å, |Δi|>4): 138; chains: 1; bounding box: 47×70×60 Å

Secondary structure (DSSP, 8-state):
--------------SHHHHHTTSGGGG--EEEETTEEEE----HHHHHHHHHHHH--S-TT---TT-----HHHHHHTHHHHHHHHGGGSHHHHHHHHH-HHHHHHHTT--HHHHHHHHTT-HHHHHHTT---HHHHHHHHHHTT--HHHHHHHHHT--HHHHHHT--STT--

Sequence (173 aa):
MRIYRVKSANKQFTDCNSFIRSGLWHLIRICIEKRTIVVQFIGHNTIKEGIRSMVNQVDKSKEIPGTTIFDGVQSRKGYRLNKFAMSFTRPKNREAFSSDEEAYMEKWDLSNEERRFIRLRDYRGLIEECGGNIYMIMKLGTCTGHGLYHVGAQLRGETFEEFLASRNASGAR

Nearest PDB structures (foldseek):
  1bou-assembly1_C  TM=8.373E-01  e=1.468E-07  Sphingomonas paucimobilis
  3wpm-assembly1_A  TM=7.902E-01  e=7.875E-07  Sphingobium sp. SYK-6
  3wrc-assembly1_A  TM=8.234E-01  e=4.996E-06  Sphingomonas paucimobilis
  3wrc-assembly1_B  TM=8.890E-01  e=1.531E-05  Sphingomonas paucimobilis
  3wrb-assembly1_A  TM=7.710E-01  e=3.376E-06  Sphingomonas paucimobilis

Mean predicted aligned error: 14.11 Å

pLDDT: mean 78.35, std 22.98, range [25.14, 98.38]